Protein AF-A0A811R0K6-F1 (afdb_monomer)

Structure (mmCIF, N/CA/C/O backbone):
data_AF-A0A811R0K6-F1
#
_entry.id   AF-A0A811R0K6-F1
#
loop_
_atom_site.group_PDB
_atom_site.id
_atom_site.type_symbol
_atom_site.label_atom_id
_atom_site.label_alt_id
_atom_site.label_comp_id
_atom_site.label_asym_id
_atom_site.label_entity_id
_atom_sit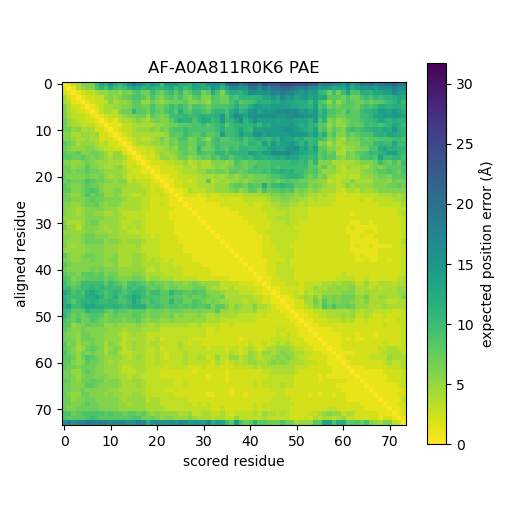e.label_seq_id
_atom_site.pdbx_PDB_ins_code
_atom_site.Cartn_x
_atom_site.Cartn_y
_atom_site.Cartn_z
_atom_site.occupancy
_atom_site.B_iso_or_equiv
_atom_site.auth_seq_id
_atom_site.auth_comp_id
_atom_site.auth_asym_id
_atom_site.auth_atom_id
_atom_site.pdbx_PDB_model_num
ATOM 1 N N . MET A 1 1 ? 6.213 9.651 -13.849 1.00 62.47 1 MET A N 1
ATOM 2 C CA . MET A 1 1 ? 6.552 8.530 -14.745 1.00 62.47 1 MET A CA 1
ATOM 3 C C . MET A 1 1 ? 5.276 8.114 -15.475 1.00 62.47 1 MET A C 1
ATOM 5 O O . MET A 1 1 ? 4.228 8.192 -14.837 1.00 62.47 1 MET A O 1
ATOM 9 N N . PRO A 1 2 ? 5.310 7.768 -16.775 1.00 68.25 2 PRO A N 1
ATOM 10 C CA . PRO A 1 2 ? 4.189 7.089 -17.436 1.00 68.25 2 PRO A CA 1
ATOM 11 C C . PRO A 1 2 ? 3.887 5.759 -16.731 1.00 68.25 2 PRO A C 1
ATOM 13 O O . PRO A 1 2 ? 4.724 5.277 -15.964 1.00 68.25 2 PRO A O 1
ATOM 16 N N . ARG A 1 3 ? 2.719 5.151 -16.973 1.00 69.00 3 ARG A N 1
ATOM 17 C CA . ARG A 1 3 ? 2.435 3.847 -16.362 1.00 69.00 3 ARG A CA 1
ATOM 18 C C . ARG A 1 3 ? 3.425 2.783 -16.882 1.00 69.00 3 ARG A C 1
ATOM 20 O O . ARG A 1 3 ? 3.718 2.813 -18.085 1.00 69.00 3 ARG A O 1
ATOM 27 N N . PRO A 1 4 ? 3.988 1.916 -16.020 1.00 72.19 4 PRO A N 1
ATOM 28 C CA . PRO A 1 4 ? 4.985 0.911 -16.409 1.00 72.19 4 PRO A CA 1
ATOM 29 C C . PRO A 1 4 ? 4.556 0.040 -17.595 1.00 72.19 4 PRO A C 1
ATOM 31 O O . PRO A 1 4 ? 5.348 -0.193 -18.506 1.00 72.19 4 PRO A O 1
ATOM 34 N N . GLU A 1 5 ? 3.277 -0.342 -17.640 1.00 75.88 5 GLU A N 1
ATOM 35 C CA . GLU A 1 5 ? 2.691 -1.211 -18.665 1.00 75.88 5 GLU A CA 1
ATOM 36 C C . GLU A 1 5 ? 2.729 -0.634 -20.090 1.00 75.88 5 GLU A C 1
ATOM 38 O O . GLU A 1 5 ? 2.586 -1.377 -21.057 1.00 75.88 5 GLU A O 1
ATOM 43 N N . PHE A 1 6 ? 2.941 0.678 -20.241 1.00 81.56 6 PHE A N 1
ATOM 44 C CA . PHE A 1 6 ? 3.058 1.329 -21.550 1.00 81.56 6 PHE A CA 1
ATOM 45 C C . PHE A 1 6 ? 4.504 1.528 -22.012 1.00 81.56 6 PHE A C 1
ATOM 47 O O . PHE A 1 6 ? 4.719 2.004 -23.125 1.00 81.56 6 PHE A O 1
ATOM 54 N N . GLN A 1 7 ? 5.493 1.226 -21.168 1.00 79.31 7 GLN A N 1
ATOM 55 C CA . GLN A 1 7 ? 6.901 1.515 -21.457 1.00 79.31 7 GLN A CA 1
ATOM 56 C C . GLN A 1 7 ? 7.681 0.274 -21.878 1.00 79.31 7 GLN A C 1
ATOM 58 O O . GLN A 1 7 ? 8.453 0.339 -22.831 1.00 79.31 7 GLN A O 1
ATOM 63 N N . ALA A 1 8 ? 7.504 -0.843 -21.174 1.00 79.38 8 ALA A N 1
ATOM 64 C CA . ALA A 1 8 ? 8.241 -2.074 -21.432 1.00 79.38 8 ALA A CA 1
ATOM 65 C C . ALA A 1 8 ? 7.514 -3.292 -20.830 1.00 79.38 8 ALA A C 1
ATOM 67 O O . ALA A 1 8 ? 6.617 -3.120 -20.001 1.00 79.38 8 ALA A O 1
ATOM 68 N N . PRO A 1 9 ? 7.901 -4.525 -21.210 1.00 84.56 9 PRO A N 1
ATOM 69 C CA . PRO A 1 9 ? 7.431 -5.734 -20.544 1.00 84.56 9 PRO A CA 1
ATOM 70 C C . PRO A 1 9 ? 7.736 -5.733 -19.032 1.00 84.56 9 PRO A C 1
ATOM 72 O O . PRO A 1 9 ? 8.729 -5.126 -18.616 1.00 84.56 9 PRO A O 1
ATOM 75 N N . PRO A 1 10 ? 6.948 -6.458 -18.213 1.00 78.38 10 PRO A N 1
ATOM 76 C CA . PRO A 1 10 ? 7.117 -6.507 -16.758 1.00 78.38 10 PRO A CA 1
ATOM 77 C C . PRO A 1 10 ? 8.537 -6.875 -16.311 1.00 78.38 10 PRO A C 1
ATOM 79 O O . PRO A 1 10 ? 9.075 -6.227 -15.418 1.00 78.38 10 PRO A O 1
ATOM 82 N N . ASP A 1 11 ? 9.175 -7.837 -16.981 1.00 80.50 11 ASP A N 1
ATOM 83 C CA . ASP A 1 11 ? 10.518 -8.333 -16.634 1.00 80.50 11 ASP A CA 1
ATOM 84 C C . ASP A 1 11 ? 11.614 -7.261 -16.770 1.00 80.50 11 ASP A C 1
ATOM 86 O O . ASP A 1 11 ? 12.673 -7.351 -16.151 1.00 80.50 11 ASP A O 1
ATOM 90 N N . VAL A 1 12 ? 11.362 -6.222 -17.572 1.00 78.19 12 VAL A N 1
ATOM 91 C CA . VAL A 1 12 ? 12.278 -5.088 -17.750 1.00 78.19 12 VAL A CA 1
ATOM 92 C C . VAL A 1 12 ? 12.054 -4.023 -16.677 1.00 78.19 12 VAL A C 1
ATOM 94 O O . VAL A 1 12 ? 12.989 -3.305 -16.343 1.00 78.19 12 VAL A O 1
ATOM 97 N N . PHE A 1 13 ? 10.846 -3.912 -16.120 1.00 73.25 13 PHE A N 1
ATOM 98 C CA . PHE A 1 13 ? 10.464 -2.818 -15.221 1.00 73.25 13 PHE A CA 1
ATOM 99 C C . PHE A 1 13 ? 10.468 -3.216 -13.739 1.00 73.25 13 P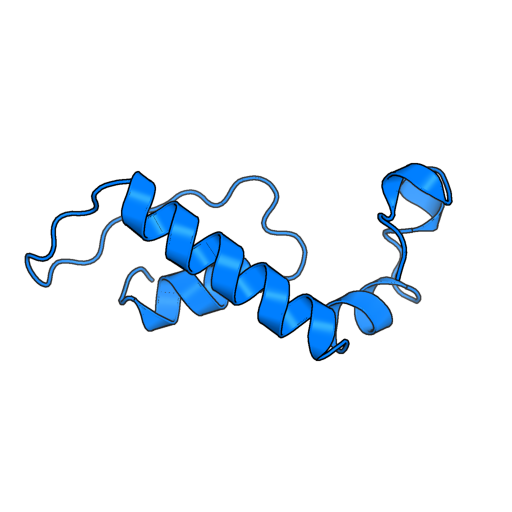HE A C 1
ATOM 101 O O . PHE A 1 13 ? 10.792 -2.401 -12.879 1.00 73.25 13 PHE A O 1
ATOM 108 N N . TYR A 1 14 ? 10.145 -4.470 -13.425 1.00 74.88 14 TYR A N 1
ATOM 109 C CA . TYR A 1 14 ? 10.173 -5.017 -12.068 1.00 74.88 14 TYR A CA 1
ATOM 110 C C . TYR A 1 14 ? 11.514 -5.699 -11.793 1.00 74.88 14 TYR A C 1
ATOM 112 O O . TYR A 1 14 ? 11.588 -6.901 -11.553 1.00 74.88 14 TYR A O 1
ATOM 120 N N . ASN A 1 15 ? 12.590 -4.915 -11.852 1.00 81.56 15 ASN A N 1
ATOM 121 C CA . ASN A 1 15 ? 13.940 -5.371 -11.531 1.00 81.56 15 ASN A CA 1
ATOM 122 C C . ASN A 1 15 ? 14.522 -4.574 -10.350 1.00 81.56 15 ASN A C 1
ATOM 124 O O . ASN A 1 15 ? 14.047 -3.486 -10.022 1.00 81.56 15 ASN A O 1
ATOM 128 N N . GLU A 1 16 ? 15.585 -5.091 -9.735 1.00 80.38 16 GLU A N 1
ATOM 129 C CA . GLU A 1 16 ? 16.208 -4.501 -8.538 1.00 80.38 16 GLU A CA 1
ATOM 130 C C . GLU A 1 16 ? 16.681 -3.048 -8.720 1.00 80.38 16 GLU A C 1
ATOM 132 O O . GLU A 1 16 ? 16.766 -2.301 -7.749 1.00 80.38 16 GLU A O 1
ATOM 137 N N . SER A 1 17 ? 16.972 -2.625 -9.952 1.00 80.12 17 SER A N 1
ATOM 138 C CA . SER A 1 17 ? 17.455 -1.273 -10.255 1.00 80.12 17 SER A CA 1
ATOM 139 C C . SER A 1 17 ? 16.334 -0.254 -10.504 1.00 80.12 17 SER A C 1
ATOM 141 O O . SER A 1 17 ? 16.510 0.938 -10.240 1.00 80.12 17 SER A O 1
ATOM 143 N N . GLU A 1 18 ? 15.170 -0.705 -10.976 1.00 77.88 18 GLU A N 1
ATOM 144 C CA . GLU A 1 18 ? 14.011 0.147 -11.274 1.00 77.88 18 GLU A CA 1
ATOM 145 C C . GLU A 1 18 ? 13.037 0.243 -10.090 1.00 77.88 18 GLU A C 1
ATOM 147 O O . GLU A 1 18 ? 12.442 1.302 -9.873 1.00 77.88 18 GLU A O 1
ATOM 152 N N . VAL A 1 19 ? 12.932 -0.809 -9.266 1.00 80.69 19 VAL A N 1
ATOM 153 C CA . VAL A 1 19 ? 12.088 -0.822 -8.056 1.00 80.69 19 VAL A CA 1
ATOM 154 C C . VAL A 1 19 ? 12.366 0.381 -7.140 1.00 80.69 19 VAL A C 1
ATOM 156 O O . VAL A 1 19 ? 11.405 1.076 -6.804 1.00 80.69 19 VAL A O 1
ATOM 159 N N . PRO A 1 20 ? 13.626 0.737 -6.801 1.00 82.44 20 PRO A N 1
ATOM 160 C CA . PRO A 1 20 ? 13.911 1.891 -5.949 1.00 82.44 20 PRO A CA 1
ATOM 161 C C . PRO A 1 20 ? 13.377 3.212 -6.506 1.00 82.44 20 PRO A C 1
ATOM 163 O O . PRO A 1 20 ? 12.966 4.085 -5.746 1.00 82.44 20 PRO A O 1
ATOM 166 N N . LYS A 1 21 ? 13.349 3.385 -7.834 1.00 81.75 21 LYS A N 1
ATOM 167 C CA . LYS A 1 21 ? 12.834 4.615 -8.458 1.00 81.75 21 LYS A CA 1
ATOM 168 C C . LYS A 1 21 ? 11.323 4.741 -8.282 1.00 81.75 21 LYS A C 1
ATOM 170 O O . LYS A 1 21 ? 10.815 5.855 -8.183 1.00 81.75 21 LYS A O 1
ATOM 175 N N . TYR A 1 22 ? 10.616 3.614 -8.237 1.00 79.31 22 TYR A N 1
ATOM 176 C CA . TYR A 1 22 ? 9.186 3.571 -7.959 1.00 79.31 22 TYR A CA 1
ATOM 177 C C . TYR A 1 22 ? 8.906 3.832 -6.475 1.00 79.31 22 TYR A C 1
ATOM 179 O O . TYR A 1 22 ? 8.078 4.680 -6.150 1.00 79.31 22 TYR A O 1
ATOM 187 N N . THR A 1 23 ? 9.640 3.163 -5.579 1.00 82.12 23 THR A N 1
ATOM 188 C CA . THR A 1 23 ? 9.409 3.238 -4.126 1.00 82.12 23 THR A CA 1
ATOM 189 C C . THR A 1 23 ? 9.829 4.559 -3.499 1.00 82.12 23 THR A C 1
ATOM 191 O O . THR A 1 23 ? 9.230 4.973 -2.517 1.00 82.12 23 THR A O 1
ATOM 194 N N . THR A 1 24 ? 10.828 5.243 -4.059 1.00 86.88 24 THR A N 1
ATOM 195 C CA . THR A 1 24 ? 11.328 6.527 -3.529 1.00 86.88 24 THR A CA 1
ATOM 196 C C . THR A 1 24 ? 10.690 7.749 -4.189 1.00 86.88 24 THR A C 1
ATOM 198 O O . THR A 1 24 ? 10.918 8.883 -3.763 1.00 86.88 24 THR A O 1
ATOM 201 N N . SER A 1 25 ? 9.884 7.559 -5.237 1.00 89.75 25 SER A N 1
ATOM 202 C CA . SER A 1 25 ? 9.224 8.672 -5.912 1.00 89.75 25 SER A CA 1
ATOM 203 C C . SER A 1 25 ? 8.094 9.227 -5.047 1.00 89.75 25 SER A C 1
ATOM 205 O O . SER A 1 25 ? 7.027 8.627 -4.951 1.00 89.75 25 SER A O 1
ATOM 207 N N . SER A 1 26 ? 8.289 10.428 -4.497 1.00 91.50 26 SER A N 1
ATOM 208 C CA . SER A 1 26 ? 7.288 11.129 -3.674 1.00 91.50 26 SER A CA 1
ATOM 209 C C . SER A 1 26 ? 5.914 11.222 -4.341 1.00 91.50 26 SER A C 1
ATOM 211 O O . SER A 1 26 ? 4.892 10.994 -3.704 1.00 91.50 26 SER A O 1
ATOM 213 N N . ARG A 1 27 ? 5.886 11.478 -5.654 1.00 91.00 27 ARG A N 1
ATOM 214 C CA . ARG A 1 27 ? 4.646 11.511 -6.438 1.00 91.00 27 ARG A CA 1
ATOM 215 C C . ARG A 1 27 ? 3.942 10.152 -6.485 1.00 91.00 27 ARG A C 1
ATOM 217 O O . ARG A 1 27 ? 2.717 10.118 -6.482 1.00 91.00 27 ARG A O 1
ATOM 224 N N . ILE A 1 28 ? 4.685 9.051 -6.603 1.00 89.56 28 ILE A N 1
ATOM 225 C CA . ILE A 1 28 ? 4.098 7.703 -6.623 1.00 89.56 28 ILE A CA 1
ATOM 226 C C . ILE A 1 28 ? 3.564 7.355 -5.237 1.00 89.56 28 ILE A C 1
ATOM 228 O O . ILE A 1 28 ? 2.428 6.904 -5.147 1.00 89.56 28 ILE A O 1
ATOM 232 N N . ILE A 1 29 ? 4.333 7.633 -4.182 1.00 92.06 29 ILE A N 1
ATOM 233 C CA . ILE A 1 29 ? 3.911 7.436 -2.789 1.00 92.06 29 ILE A CA 1
ATOM 234 C C . ILE A 1 29 ? 2.585 8.162 -2.528 1.00 92.06 29 ILE A C 1
ATOM 236 O O . ILE A 1 29 ? 1.618 7.534 -2.107 1.00 92.06 29 ILE A O 1
ATOM 240 N N . GLU A 1 30 ? 2.498 9.453 -2.870 1.00 94.56 30 GLU A N 1
ATOM 241 C CA . GLU A 1 30 ? 1.280 10.254 -2.682 1.00 94.56 30 GLU A CA 1
ATOM 242 C C . GLU A 1 30 ? 0.076 9.666 -3.436 1.00 94.56 30 GLU A C 1
ATOM 244 O O . GLU A 1 30 ? -1.022 9.557 -2.891 1.00 94.56 30 GLU A O 1
ATOM 249 N N . ILE A 1 31 ? 0.263 9.266 -4.698 1.00 93.62 31 ILE A N 1
ATOM 250 C CA . ILE A 1 31 ? -0.819 8.694 -5.509 1.00 93.62 31 ILE A CA 1
ATOM 251 C C . ILE A 1 31 ? -1.277 7.346 -4.936 1.00 93.62 31 ILE A C 1
ATOM 253 O O . ILE A 1 31 ? -2.481 7.121 -4.826 1.00 93.62 31 ILE A O 1
ATOM 257 N N . GLN A 1 32 ? -0.347 6.458 -4.572 1.00 94.19 32 GLN A N 1
ATOM 258 C CA . GLN A 1 32 ? -0.671 5.127 -4.053 1.00 94.19 32 GLN A CA 1
ATOM 259 C C . GLN A 1 32 ? -1.345 5.194 -2.682 1.00 94.19 32 GLN A C 1
ATOM 261 O O . GLN A 1 32 ? -2.309 4.464 -2.464 1.00 94.19 32 GLN A O 1
ATOM 266 N N . SER A 1 33 ? -0.904 6.101 -1.808 1.00 95.06 33 SER A N 1
ATOM 267 C CA . SER A 1 33 ? -1.561 6.372 -0.526 1.00 95.06 33 SER A CA 1
ATOM 268 C C . SER A 1 33 ? -3.008 6.829 -0.746 1.00 95.06 33 SER A C 1
ATOM 270 O O . SER A 1 33 ? -3.934 6.158 -0.299 1.00 95.06 33 SER A O 1
ATOM 272 N N . ARG A 1 34 ? -3.240 7.851 -1.583 1.00 96.62 34 ARG A N 1
ATOM 273 C CA . ARG A 1 34 ? -4.597 8.353 -1.886 1.00 96.62 34 ARG A CA 1
ATOM 274 C C . ARG A 1 34 ? -5.516 7.309 -2.523 1.00 96.62 34 ARG A C 1
ATOM 276 O O . ARG A 1 34 ? -6.719 7.296 -2.267 1.00 96.62 34 ARG A O 1
ATOM 283 N N . ILE A 1 35 ? -4.983 6.452 -3.398 1.00 96.19 35 ILE A N 1
ATOM 284 C CA . ILE A 1 35 ? -5.754 5.347 -3.991 1.00 96.19 35 ILE A CA 1
ATOM 285 C C . ILE A 1 35 ? -6.109 4.310 -2.918 1.00 96.19 35 ILE A C 1
ATOM 287 O O . ILE A 1 35 ? -7.238 3.822 -2.911 1.00 96.19 35 ILE A O 1
ATOM 291 N N . SER A 1 36 ? -5.178 3.998 -2.015 1.00 95.69 36 SER A N 1
ATOM 292 C CA . SER A 1 36 ? -5.376 3.023 -0.934 1.00 95.69 36 SER A CA 1
ATOM 293 C C . SER A 1 36 ? -6.389 3.522 0.100 1.00 95.69 36 SER A C 1
ATOM 295 O O . SER A 1 36 ? -7.299 2.778 0.462 1.00 95.69 36 SER A O 1
ATOM 297 N N . GLU A 1 37 ? -6.321 4.799 0.485 1.00 95.25 37 GLU A N 1
ATOM 298 C CA . GLU A 1 37 ? -7.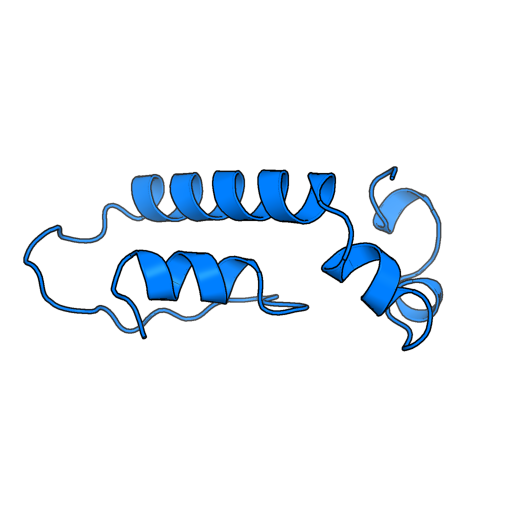335 5.473 1.311 1.00 95.25 37 GLU A CA 1
ATOM 299 C C . GLU A 1 37 ? -8.720 5.375 0.663 1.00 95.25 37 GLU A C 1
ATOM 301 O O . GLU A 1 37 ? -9.686 4.923 1.279 1.00 95.25 37 GLU A O 1
ATOM 306 N N . ARG A 1 38 ? -8.819 5.708 -0.630 1.00 96.75 38 ARG A N 1
ATOM 307 C CA . ARG A 1 38 ? -10.092 5.619 -1.350 1.00 96.75 38 ARG A CA 1
ATOM 308 C C . ARG A 1 38 ? -10.608 4.181 -1.450 1.00 96.75 38 ARG A C 1
ATOM 310 O O . ARG A 1 38 ? -11.818 3.967 -1.415 1.00 96.75 38 ARG A O 1
ATOM 317 N N . ALA A 1 39 ? -9.725 3.195 -1.591 1.00 95.94 39 ALA A N 1
ATOM 318 C CA . ALA A 1 39 ? -10.109 1.787 -1.600 1.00 95.94 39 ALA A CA 1
ATOM 319 C C . ALA A 1 39 ? -10.679 1.352 -0.240 1.00 95.94 39 ALA A C 1
ATOM 321 O O . ALA A 1 39 ? -11.717 0.692 -0.211 1.00 95.94 39 ALA A O 1
ATOM 322 N N . LEU A 1 40 ? -10.070 1.779 0.871 1.00 92.50 40 LEU A N 1
ATOM 323 C CA . LEU A 1 40 ? -10.589 1.543 2.222 1.00 92.50 40 LEU A CA 1
ATOM 324 C C . LEU A 1 40 ? -11.983 2.150 2.424 1.00 92.50 40 LEU A C 1
ATOM 326 O O . LEU A 1 40 ? -12.875 1.474 2.938 1.00 92.50 40 LEU A O 1
ATOM 330 N N . GLU A 1 41 ? -12.204 3.383 1.958 1.00 92.44 41 GLU A N 1
ATOM 331 C CA . GLU A 1 41 ? -13.529 4.017 1.992 1.00 92.44 41 GLU A CA 1
ATOM 332 C C . GLU A 1 41 ? -14.581 3.190 1.233 1.00 92.44 41 GLU A C 1
ATOM 334 O O . GLU A 1 41 ? -15.710 3.029 1.697 1.00 92.44 41 GLU A O 1
ATOM 339 N N . LEU A 1 42 ? -14.215 2.647 0.066 1.00 96.38 42 LEU A N 1
ATOM 340 C CA . LEU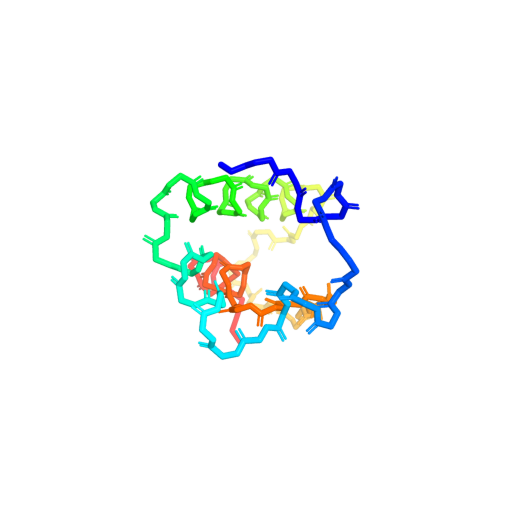 A 1 42 ? -15.108 1.845 -0.778 1.00 96.38 42 LEU A CA 1
ATOM 341 C C . LEU A 1 42 ? -15.367 0.438 -0.230 1.00 96.38 42 LEU A C 1
ATOM 343 O O . LEU A 1 42 ? -16.414 -0.136 -0.523 1.00 96.38 42 LEU A O 1
ATOM 347 N N . LEU A 1 43 ? -14.441 -0.112 0.558 1.00 94.00 43 LEU A N 1
ATOM 348 C CA . LEU A 1 43 ? -14.624 -1.386 1.255 1.00 94.00 43 LEU A CA 1
ATOM 349 C C . LEU A 1 43 ? -15.630 -1.284 2.406 1.00 94.00 43 LEU A C 1
ATOM 351 O O . LEU A 1 43 ? -16.115 -2.314 2.871 1.00 94.00 43 LEU A O 1
ATOM 355 N N . VAL A 1 44 ? -15.960 -0.062 2.847 1.00 91.75 44 VAL A N 1
ATOM 356 C CA . VAL A 1 44 ? -16.904 0.205 3.943 1.00 91.75 44 VAL A CA 1
ATOM 357 C C . VAL A 1 44 ? -16.519 -0.593 5.193 1.00 91.75 44 VAL A C 1
ATOM 359 O O . VAL A 1 44 ? -17.343 -1.250 5.834 1.00 91.75 44 VAL A O 1
ATOM 362 N N . VAL A 1 45 ? -15.224 -0.572 5.522 1.00 88.25 45 VAL A N 1
ATOM 363 C CA . VAL A 1 45 ? -14.716 -1.257 6.710 1.00 88.25 45 VAL A CA 1
ATOM 364 C C . VAL A 1 45 ? -15.384 -0.653 7.954 1.00 88.25 45 VAL A C 1
ATOM 366 O O . VAL A 1 45 ? -15.418 0.573 8.087 1.00 88.25 45 VAL A O 1
ATOM 369 N N . PRO A 1 46 ? -15.939 -1.470 8.870 1.00 87.88 46 PRO A N 1
ATOM 370 C CA . PRO A 1 46 ? -16.568 -0.954 10.078 1.00 87.88 46 PRO A CA 1
ATOM 371 C C . PRO A 1 46 ? -15.597 -0.106 10.902 1.00 87.88 46 PRO A C 1
ATOM 373 O O . PRO A 1 46 ? -14.528 -0.579 11.281 1.00 87.88 46 PRO A O 1
ATOM 376 N N . ASN A 1 47 ? -15.997 1.125 11.229 1.00 85.44 47 ASN A N 1
ATOM 377 C CA . ASN A 1 47 ? -15.247 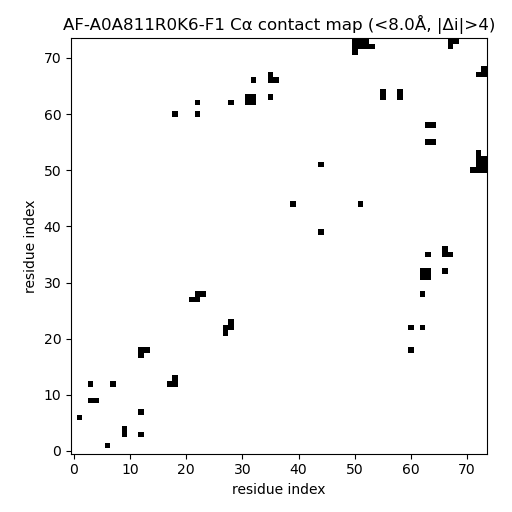2.000 12.131 1.00 85.44 47 ASN A CA 1
ATOM 378 C C . ASN A 1 47 ? -15.622 1.713 13.598 1.00 85.44 47 ASN A C 1
ATOM 380 O O . ASN A 1 47 ? -16.177 2.557 14.298 1.00 85.44 47 ASN A O 1
ATOM 384 N N . ASP A 1 48 ? -15.397 0.470 14.023 1.00 91.94 48 ASP A N 1
ATOM 385 C CA . ASP A 1 48 ? -15.686 -0.047 15.369 1.00 91.94 48 ASP A CA 1
ATOM 386 C C . ASP A 1 48 ? -14.433 -0.113 16.265 1.00 91.94 48 ASP A C 1
ATOM 388 O O . ASP A 1 48 ? -14.496 -0.603 17.392 1.00 91.94 48 ASP A O 1
ATOM 392 N N . GLY A 1 49 ? -13.292 0.378 15.767 1.00 87.81 49 GLY A N 1
ATOM 393 C CA . GLY A 1 49 ? -11.998 0.316 16.448 1.00 87.81 49 GLY A CA 1
ATOM 394 C C . GLY A 1 49 ? -11.358 -1.076 16.462 1.00 87.81 49 GLY A C 1
ATOM 395 O O . GLY A 1 49 ? -10.340 -1.260 17.126 1.00 87.81 49 GLY A O 1
ATOM 396 N N . VAL A 1 50 ? -11.926 -2.060 15.753 1.00 91.75 50 VAL A N 1
ATOM 397 C CA . VAL A 1 50 ? -11.397 -3.427 15.688 1.00 91.75 50 VAL A CA 1
ATOM 398 C C . VAL A 1 50 ? -10.651 -3.629 14.364 1.00 91.75 50 VAL A C 1
ATOM 400 O O . VAL A 1 50 ? -11.293 -3.565 13.308 1.00 91.75 50 VAL A O 1
ATOM 403 N N . PRO A 1 51 ? -9.338 -3.939 14.391 1.00 92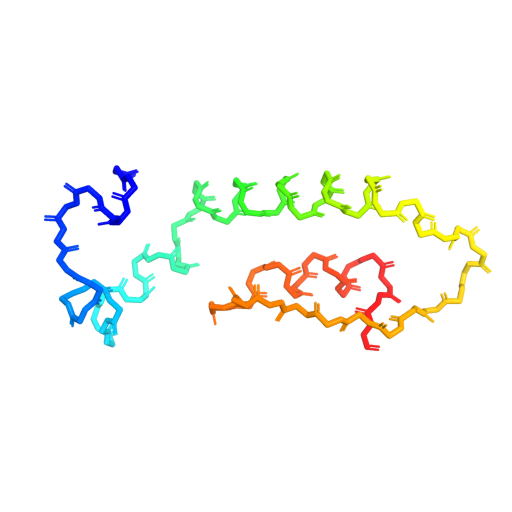.81 51 PRO A N 1
ATOM 404 C CA . PRO A 1 51 ? -8.563 -4.262 13.195 1.00 92.81 51 PRO A CA 1
ATOM 405 C C . PRO A 1 51 ? -9.214 -5.372 12.369 1.00 92.81 51 PRO A C 1
ATOM 407 O O . PRO A 1 51 ? -9.745 -6.341 12.920 1.00 92.81 51 PRO A O 1
ATOM 410 N N . LYS A 1 52 ? -9.176 -5.244 11.040 1.00 92.94 52 LYS A N 1
ATOM 411 C CA . LYS A 1 52 ? -9.646 -6.285 10.124 1.00 92.94 52 LYS A CA 1
ATOM 412 C C . LYS A 1 52 ? -8.458 -6.964 9.463 1.00 92.94 52 LYS A C 1
ATOM 414 O O . LYS A 1 52 ? -7.461 -6.321 9.154 1.00 92.94 52 LYS A O 1
ATOM 419 N N . LEU A 1 53 ? -8.611 -8.258 9.204 1.00 93.75 53 LEU A N 1
ATOM 420 C CA . LEU A 1 53 ? -7.653 -9.018 8.418 1.00 93.75 53 LEU A CA 1
ATOM 421 C C . LEU A 1 53 ? -7.924 -8.768 6.931 1.00 93.75 53 LEU A C 1
ATOM 423 O O . LEU A 1 53 ? -8.947 -9.209 6.404 1.00 93.75 53 LEU A O 1
ATOM 427 N N . LEU A 1 54 ? -7.019 -8.045 6.277 1.00 93.19 54 LEU A N 1
ATOM 428 C CA . LEU A 1 54 ? -7.118 -7.673 4.868 1.00 93.19 54 LEU A CA 1
ATOM 429 C C . LEU A 1 54 ? -6.049 -8.404 4.047 1.00 93.19 54 LEU A C 1
ATOM 431 O O . LEU A 1 54 ? -4.918 -8.575 4.496 1.00 93.19 54 LEU A O 1
ATOM 435 N N . LEU A 1 55 ? -6.411 -8.827 2.834 1.00 94.50 55 LEU A N 1
ATOM 436 C CA . LEU A 1 55 ? -5.479 -9.390 1.856 1.00 94.50 55 LEU A CA 1
ATOM 437 C C . LEU A 1 55 ? -5.190 -8.344 0.776 1.00 94.50 55 LEU A C 1
ATOM 439 O O . LEU A 1 55 ? -6.077 -8.012 -0.009 1.00 94.50 55 LEU A O 1
ATOM 443 N N . ASP A 1 56 ? -3.948 -7.868 0.720 1.00 94.81 56 ASP A N 1
ATOM 444 C CA . ASP A 1 56 ? -3.480 -6.940 -0.312 1.00 94.81 56 ASP A CA 1
ATOM 445 C C . ASP A 1 56 ? -2.945 -7.710 -1.534 1.00 94.81 56 ASP A C 1
ATOM 447 O O . ASP A 1 56 ? -1.873 -8.323 -1.498 1.00 94.81 56 ASP A O 1
ATOM 451 N N . ILE A 1 57 ? -3.724 -7.727 -2.619 1.00 94.56 57 ILE A N 1
ATOM 452 C CA . ILE A 1 57 ? -3.379 -8.435 -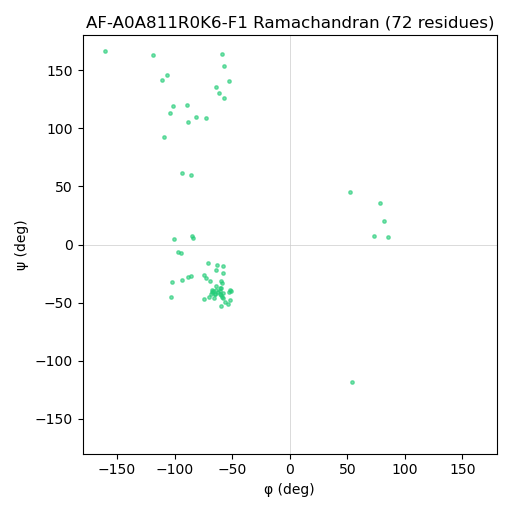3.856 1.00 94.56 57 ILE A CA 1
ATOM 453 C C . ILE A 1 57 ? -2.581 -7.505 -4.767 1.00 94.56 57 ILE A C 1
ATOM 455 O O . ILE A 1 57 ? -3.090 -6.492 -5.240 1.00 94.56 57 ILE A O 1
ATOM 459 N N . GLY A 1 58 ? -1.353 -7.912 -5.095 1.00 90.12 58 GLY A N 1
ATOM 460 C CA . GLY A 1 58 ? -0.452 -7.081 -5.894 1.00 90.12 58 GLY A CA 1
ATOM 461 C C . GLY A 1 58 ? 0.205 -5.974 -5.070 1.00 90.12 58 GLY A C 1
ATOM 462 O O . GLY A 1 58 ? 0.454 -4.894 -5.598 1.00 90.12 58 GLY A O 1
ATOM 463 N N . CYS A 1 59 ? 0.518 -6.260 -3.801 1.00 91.00 59 CYS A N 1
ATOM 464 C CA . CYS A 1 59 ? 1.070 -5.305 -2.836 1.00 91.00 59 CYS A CA 1
ATOM 465 C C . CYS A 1 59 ? 2.390 -4.642 -3.272 1.00 91.00 59 CYS A C 1
ATOM 467 O O . CYS A 1 59 ? 2.757 -3.587 -2.754 1.00 91.00 59 CYS A O 1
ATOM 469 N N . GLY A 1 60 ? 3.107 -5.226 -4.239 1.00 89.12 60 GLY A N 1
ATOM 470 C CA . GLY A 1 60 ? 4.306 -4.640 -4.833 1.00 89.12 60 GLY A CA 1
ATOM 471 C C . GLY A 1 60 ? 5.338 -4.274 -3.768 1.00 89.12 60 GLY A C 1
ATOM 472 O O . GLY A 1 60 ? 5.830 -5.137 -3.050 1.00 89.12 60 GLY A O 1
ATOM 473 N N . SER A 1 61 ? 5.659 -2.986 -3.662 1.00 88.19 61 SER A N 1
ATOM 474 C CA . SER A 1 61 ? 6.607 -2.465 -2.675 1.00 88.19 61 SER A CA 1
ATOM 475 C C . SER A 1 61 ? 6.017 -2.175 -1.291 1.00 88.19 61 SER A C 1
ATOM 477 O O . SER A 1 61 ? 6.713 -1.602 -0.462 1.00 88.19 61 SER A O 1
ATOM 479 N N . GLY A 1 62 ? 4.748 -2.505 -1.047 1.00 91.56 62 GLY A N 1
ATOM 480 C CA . GLY A 1 62 ? 4.103 -2.361 0.261 1.00 91.56 62 GLY A CA 1
ATOM 481 C C . GLY A 1 62 ? 3.509 -0.985 0.575 1.00 91.56 62 GLY A C 1
ATOM 482 O O . GLY A 1 62 ? 3.021 -0.799 1.682 1.00 91.56 62 GLY A O 1
ATOM 483 N N . LEU A 1 63 ? 3.480 -0.041 -0.376 1.00 93.38 63 LEU A N 1
ATOM 484 C CA . LEU A 1 63 ? 2.947 1.317 -0.148 1.00 93.38 63 LEU A CA 1
ATOM 485 C C . LEU A 1 63 ? 1.466 1.317 0.269 1.00 93.38 63 LEU A C 1
ATOM 487 O O . LEU A 1 63 ? 1.054 2.113 1.104 1.00 93.38 63 LEU A O 1
ATOM 491 N N . SER A 1 64 ? 0.661 0.416 -0.296 1.00 94.50 64 SER A N 1
ATOM 492 C CA . SER A 1 64 ? -0.729 0.206 0.127 1.00 94.50 64 SER A CA 1
ATOM 493 C C . SER A 1 64 ? -0.809 -0.361 1.543 1.00 94.50 64 SER A C 1
ATOM 495 O O . SER A 1 64 ? -1.640 0.081 2.332 1.00 94.50 64 SER A O 1
ATOM 497 N N . GLY A 1 65 ? 0.090 -1.286 1.889 1.00 94.50 65 GLY A N 1
ATOM 498 C CA . GLY A 1 65 ? 0.208 -1.862 3.228 1.00 94.50 65 GLY A CA 1
ATOM 499 C C . GLY A 1 65 ? 0.520 -0.824 4.307 1.00 94.50 65 GLY A C 1
ATOM 500 O O . GLY A 1 65 ? -0.089 -0.870 5.370 1.00 94.50 65 GLY A O 1
ATOM 501 N N . GLU A 1 66 ? 1.389 0.151 4.026 1.00 94.31 66 GLU A N 1
ATOM 502 C CA . GLU A 1 66 ? 1.651 1.274 4.942 1.00 94.31 66 GLU A CA 1
ATOM 503 C C . GLU A 1 66 ? 0.361 2.049 5.247 1.00 94.31 66 GLU A C 1
ATOM 505 O O . GLU A 1 66 ? 0.028 2.261 6.412 1.00 94.31 66 GLU A O 1
ATOM 510 N N . THR A 1 67 ? -0.433 2.366 4.219 1.00 94.19 67 THR A N 1
ATOM 511 C CA . THR A 1 67 ? -1.738 3.020 4.403 1.00 94.19 67 THR A CA 1
ATOM 512 C C . THR A 1 67 ? -2.715 2.153 5.205 1.00 94.19 67 THR A C 1
ATOM 514 O O . THR A 1 67 ? -3.419 2.672 6.072 1.00 94.19 67 THR A O 1
ATOM 517 N N . LEU A 1 68 ? -2.761 0.834 4.972 1.00 93.50 68 LEU A N 1
ATOM 518 C CA . LEU A 1 68 ? -3.590 -0.084 5.769 1.00 93.50 68 LEU A CA 1
ATOM 519 C C . LEU A 1 68 ? -3.189 -0.067 7.256 1.00 93.50 68 LEU A C 1
ATOM 521 O O . LEU A 1 68 ? -4.059 0.005 8.128 1.00 93.50 68 LEU A O 1
ATOM 525 N N . MET A 1 69 ? -1.884 -0.069 7.543 1.00 92.19 69 MET A N 1
ATOM 526 C CA . MET A 1 69 ? -1.350 -0.010 8.906 1.00 92.19 69 MET A CA 1
ATOM 527 C C . MET A 1 69 ? -1.688 1.314 9.602 1.00 92.19 69 MET A C 1
ATOM 529 O O . MET A 1 69 ? -2.100 1.297 10.762 1.00 92.19 69 MET A O 1
ATOM 533 N N . GLU A 1 70 ? -1.575 2.446 8.901 1.00 92.44 70 GLU A N 1
ATOM 534 C CA . GLU A 1 70 ? -1.961 3.773 9.410 1.00 92.44 70 GLU A CA 1
ATOM 535 C C . GLU A 1 70 ? -3.449 3.846 9.785 1.00 92.44 70 GLU A C 1
ATOM 537 O O . GLU A 1 70 ? -3.814 4.515 10.753 1.00 92.44 70 GLU A O 1
ATOM 542 N N . HIS A 1 71 ? -4.303 3.095 9.082 1.00 89.50 71 HIS A N 1
ATOM 543 C CA . HIS A 1 71 ? -5.734 2.967 9.379 1.00 89.50 71 HIS A CA 1
ATOM 544 C C . HIS A 1 71 ? -6.049 1.890 10.435 1.00 89.50 71 HIS A C 1
ATOM 546 O O . HIS A 1 71 ? -7.214 1.601 10.709 1.00 89.50 71 HIS A O 1
ATOM 552 N N . GLY A 1 72 ? -5.027 1.304 11.066 1.00 90.00 72 GLY A N 1
ATOM 553 C CA . GLY A 1 72 ? -5.188 0.338 12.151 1.00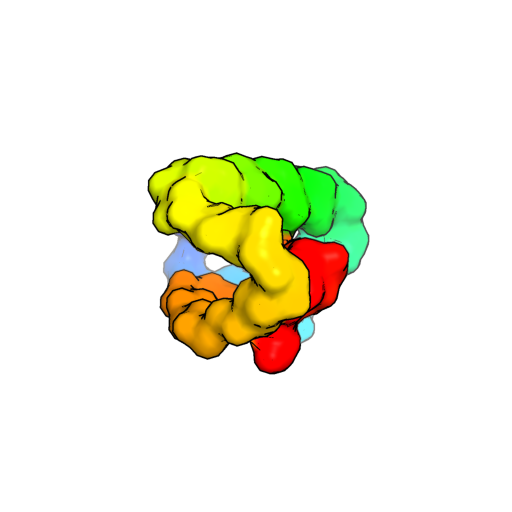 90.00 72 GLY A CA 1
ATOM 554 C C . GLY A 1 72 ? -5.474 -1.093 11.689 1.00 90.00 72 GLY A C 1
ATOM 555 O O . GLY A 1 72 ? -5.988 -1.889 12.474 1.00 90.00 72 GLY A O 1
ATOM 556 N N . HIS A 1 73 ? -5.153 -1.444 10.442 1.00 87.25 73 HIS A N 1
ATOM 557 C CA . HIS A 1 73 ? -5.268 -2.803 9.906 1.00 87.25 73 HIS A CA 1
ATOM 558 C C . HIS A 1 73 ? -3.863 -3.396 9.691 1.00 87.25 73 HIS A C 1
ATOM 560 O O . HIS A 1 73 ? -3.250 -3.175 8.649 1.00 87.25 73 HIS A O 1
ATOM 566 N N . HIS A 1 74 ? -3.349 -4.103 10.707 1.00 76.62 74 HIS A N 1
ATOM 567 C CA . HIS A 1 74 ? -2.022 -4.740 10.750 1.00 76.62 74 HIS A CA 1
ATOM 568 C C . HIS A 1 74 ? -2.115 -6.241 11.045 1.00 76.62 74 HIS A C 1
ATOM 570 O O . HIS A 1 74 ? -3.116 -6.656 11.675 1.00 76.62 74 HIS A O 1
#

InterPro domains:
  IPR029063 S-adenosyl-L-methionine-dependent methyltransferase superfamily [G3DSA:3.40.50.150] (1-74)
  IPR029063 S-adenosyl-L-methionine-dependent methyltransferase superfamily [SSF53335] (13-74)
  IPR039769 18S rRNA (guanine(1575)-N(7))-methyltransferase Bud23-like [PTHR12734] (2-74)

Secondary structure (DSSP, 8-state):
---GGGTS-HHHHSSTTTHHHHHT-HHHHHHHHHHHHHHHHHHT---SS-------TT-TTSHHHHHHHHTT--

Radius of gyration: 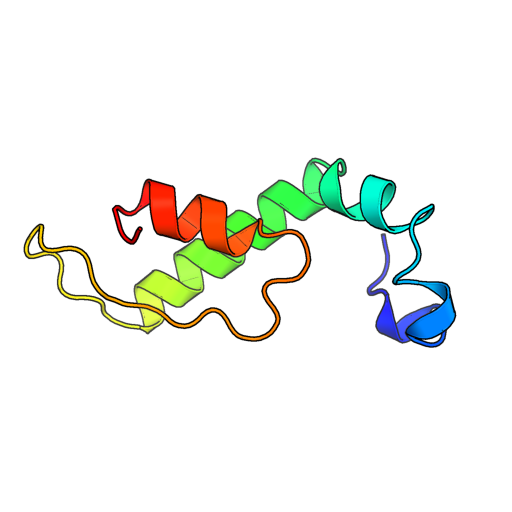14.24 Å; Cα contacts (8 Å, |Δi|>4): 42; chains: 1; bounding box: 34×21×38 Å

pLDDT: mean 87.54, std 7.87, range [62.47, 96.75]

Organism: NCBI:txid422564

Solvent-accessible surface area (backbone atoms only — not comparable to full-atom values): 4732 Å² total; per-residue (Å²): 129,79,66,64,85,80,77,52,62,64,81,76,53,73,33,89,82,45,43,58,61,55,72,67,30,66,70,50,50,54,50,44,37,56,51,39,53,53,48,50,63,72,65,61,66,74,90,77,87,62,65,53,95,77,86,76,83,82,47,82,91,37,60,48,52,54,49,37,41,76,74,52,34,118

Sequence (74 aa):
MPRPEFQAPPDVFYNESEVPKYTTSSRIIEIQSRISERALELLVVPNDGVPKLLLDIGCGSGLSGETLMEHGHH

Mean predicted aligned error: 5.16 Å

Foldseek 3Di:
DPDPVVPDPPVVQLDPVNLCVQVVPPVNLVVLLVVLVVVVVVVCPDPPLDADADDDDCCRPVSSVVSSVVVVHD